Protein AF-A0A662U300-F1 (afdb_monomer_lite)

Foldseek 3Di:
DDPVVVVVLVVVLVVQLVVQLVVCLVVQFVVQVVVVQWAFPPVDPVRDTGRPPSCVSSVVRNVVSD

Secondary structure (DSSP, 8-state):
--HHHHHHHHHHHHHHHHHHHHHHHHHHHHHHHHTT-EEE-TTSTT--EEES-TTHHHHHHHHHH-

Radius of gyration: 16.7 Å; chains: 1; bounding box: 37×16×51 Å

pLDDT: mean 93.26, std 4.71, range [70.44, 97.12]

Sequence (66 aa):
MNIFQIILLTIAIPLLSFILSSVITPHVAVFMEKRGIVGIDVHKPQKPKIPEACGLAIMITIIPCS

Structure (mmCIF, N/CA/C/O backbone):
data_AF-A0A662U300-F1
#
_entry.id   AF-A0A662U300-F1
#
loop_
_atom_site.group_PDB
_atom_site.id
_atom_site.type_symbol
_atom_site.label_atom_id
_atom_site.label_alt_id
_atom_site.label_comp_id
_atom_site.label_asym_id
_atom_site.label_entity_id
_atom_site.label_seq_id
_atom_site.pdbx_PDB_ins_code
_atom_site.Cartn_x
_atom_site.Cartn_y
_atom_site.Cartn_z
_atom_site.occupancy
_atom_site.B_iso_or_equiv
_atom_site.auth_seq_id
_atom_site.auth_comp_id
_atom_site.auth_asym_id
_atom_site.auth_atom_id
_atom_site.pdbx_PDB_model_num
ATOM 1 N N . MET A 1 1 ? 15.381 -7.637 -24.940 1.00 76.31 1 MET A N 1
ATOM 2 C CA . MET A 1 1 ? 15.476 -6.404 -24.133 1.00 76.31 1 MET A CA 1
ATOM 3 C C . MET A 1 1 ? 16.949 -6.107 -23.942 1.00 76.31 1 MET A C 1
ATOM 5 O O . MET A 1 1 ? 17.677 -7.015 -23.563 1.00 76.31 1 MET A O 1
ATOM 9 N N . ASN A 1 2 ? 17.414 -4.916 -24.305 1.00 95.56 2 ASN A N 1
ATOM 10 C CA . ASN A 1 2 ? 18.819 -4.561 -24.093 1.00 95.56 2 ASN A CA 1
ATOM 11 C C . ASN A 1 2 ? 19.068 -4.222 -22.609 1.00 95.56 2 ASN A C 1
ATOM 13 O O . ASN A 1 2 ? 18.126 -4.019 -21.840 1.00 95.56 2 ASN A O 1
ATOM 17 N N . ILE A 1 3 ? 20.339 -4.172 -22.202 1.00 95.75 3 ILE A N 1
ATOM 18 C CA . ILE A 1 3 ? 20.717 -3.927 -20.799 1.00 95.75 3 ILE A CA 1
ATOM 19 C C . ILE A 1 3 ? 20.137 -2.603 -20.273 1.00 95.75 3 ILE A C 1
ATOM 21 O O . ILE A 1 3 ? 19.685 -2.524 -19.136 1.00 95.75 3 ILE A O 1
ATOM 25 N N . PHE A 1 4 ? 20.065 -1.590 -21.138 1.00 95.62 4 PHE A N 1
ATOM 26 C CA . PHE A 1 4 ? 19.516 -0.277 -20.819 1.00 95.62 4 PHE A CA 1
ATOM 27 C C . PHE A 1 4 ? 18.017 -0.337 -20.490 1.00 95.62 4 PHE A C 1
ATOM 29 O O . PHE A 1 4 ? 17.583 0.209 -19.481 1.00 95.62 4 PHE A O 1
ATOM 36 N N . GLN A 1 5 ? 17.230 -1.048 -21.301 1.00 94.19 5 GLN A N 1
ATOM 37 C CA . GLN A 1 5 ? 15.800 -1.253 -21.065 1.00 94.19 5 GLN A CA 1
ATOM 38 C C . GLN A 1 5 ? 15.538 -2.025 -19.770 1.00 94.19 5 GLN A C 1
ATOM 40 O O . GLN A 1 5 ? 14.601 -1.692 -19.051 1.00 94.19 5 GLN A O 1
ATOM 45 N N . ILE A 1 6 ? 16.364 -3.031 -19.461 1.00 94.19 6 ILE A N 1
ATOM 46 C CA . ILE A 1 6 ? 16.246 -3.798 -18.213 1.00 94.19 6 ILE A CA 1
ATOM 47 C C . ILE A 1 6 ? 16.453 -2.870 -17.016 1.00 94.19 6 ILE A C 1
ATOM 49 O O . ILE A 1 6 ? 15.584 -2.805 -16.152 1.00 94.19 6 ILE A O 1
ATOM 53 N N . ILE A 1 7 ? 17.546 -2.101 -17.008 1.00 95.31 7 ILE A N 1
ATOM 54 C CA . ILE A 1 7 ? 17.854 -1.154 -15.927 1.00 95.31 7 ILE A CA 1
ATOM 55 C C . ILE A 1 7 ? 16.712 -0.145 -15.751 1.00 95.31 7 ILE A C 1
ATOM 57 O O . ILE A 1 7 ? 16.231 0.056 -14.635 1.00 95.31 7 ILE A O 1
ATOM 61 N N . LEU A 1 8 ? 16.225 0.436 -16.851 1.00 95.06 8 LEU A N 1
ATOM 62 C CA . LEU A 1 8 ? 15.132 1.405 -16.819 1.00 95.06 8 LEU A CA 1
ATOM 63 C C . LEU A 1 8 ? 13.860 0.818 -16.188 1.00 95.06 8 LEU A C 1
ATOM 65 O O . LEU A 1 8 ? 13.281 1.434 -15.295 1.00 95.06 8 LEU A O 1
ATOM 69 N N . LEU A 1 9 ? 13.444 -0.378 -16.613 1.00 93.62 9 LEU A N 1
ATOM 70 C CA . LEU A 1 9 ? 12.235 -1.029 -16.100 1.00 93.62 9 LEU A CA 1
ATOM 71 C C . LEU A 1 9 ? 12.377 -1.446 -14.633 1.00 93.62 9 LEU A C 1
ATOM 73 O O . LEU A 1 9 ? 11.445 -1.242 -13.857 1.00 93.62 9 LEU A O 1
ATOM 77 N N . THR A 1 10 ? 13.548 -1.951 -14.230 1.00 93.06 10 THR A N 1
ATOM 78 C CA . THR A 1 10 ? 13.801 -2.347 -12.833 1.00 93.06 10 THR A CA 1
ATOM 79 C C . THR A 1 10 ? 13.751 -1.183 -11.852 1.00 93.06 10 THR A C 1
ATOM 81 O O . THR A 1 10 ? 13.510 -1.407 -10.674 1.00 93.06 10 THR A O 1
ATOM 84 N N . ILE A 1 11 ? 13.948 0.054 -12.316 1.00 94.88 11 ILE A N 1
ATOM 85 C CA . ILE A 1 11 ? 13.831 1.256 -11.483 1.00 94.88 11 ILE A CA 1
ATOM 86 C C . ILE A 1 11 ? 12.419 1.838 -11.579 1.00 94.88 11 ILE A C 1
ATOM 88 O O . ILE A 1 11 ? 11.837 2.209 -10.562 1.00 94.88 11 ILE A O 1
ATOM 92 N N . ALA A 1 12 ? 11.853 1.904 -12.787 1.00 94.38 12 ALA A N 1
ATOM 93 C CA . ALA A 1 12 ? 10.556 2.527 -13.026 1.00 94.38 12 ALA A CA 1
ATOM 94 C C . ALA A 1 12 ? 9.400 1.780 -12.344 1.00 94.38 12 ALA A C 1
ATOM 96 O O . ALA A 1 12 ? 8.529 2.421 -11.756 1.00 94.38 12 ALA A O 1
ATOM 97 N N . ILE A 1 13 ? 9.403 0.442 -12.386 1.00 93.50 13 ILE A N 1
ATOM 98 C CA . ILE A 1 13 ? 8.326 -0.381 -11.819 1.00 93.50 13 ILE A CA 1
ATOM 99 C C . ILE A 1 13 ? 8.221 -0.208 -10.291 1.00 93.50 13 ILE A C 1
ATOM 101 O O . ILE A 1 13 ? 7.144 0.162 -9.824 1.00 93.50 13 ILE A O 1
ATOM 105 N N . PRO A 1 14 ? 9.294 -0.373 -9.487 1.00 93.12 14 PRO A N 1
ATOM 106 C CA . PRO A 1 14 ? 9.214 -0.161 -8.041 1.00 93.12 14 PRO A CA 1
ATOM 107 C C . PRO A 1 14 ? 8.841 1.270 -7.658 1.00 93.12 14 PRO A C 1
ATOM 109 O O . PRO A 1 14 ? 8.094 1.465 -6.700 1.00 93.12 14 PRO A O 1
ATOM 112 N N . LEU A 1 15 ? 9.336 2.270 -8.401 1.00 94.75 15 LEU A N 1
ATOM 113 C CA . LEU A 1 15 ? 8.987 3.671 -8.154 1.00 94.75 15 LEU A CA 1
ATOM 114 C C . LEU A 1 15 ? 7.486 3.899 -8.337 1.00 94.75 15 LEU A C 1
ATOM 116 O O . LEU A 1 15 ? 6.844 4.523 -7.493 1.00 94.75 15 LEU A O 1
ATOM 120 N N . LEU A 1 16 ? 6.925 3.365 -9.422 1.00 94.06 16 LEU A N 1
ATOM 121 C CA . LEU A 1 16 ? 5.500 3.467 -9.700 1.00 94.06 16 LEU A CA 1
ATOM 122 C C . LEU A 1 16 ? 4.674 2.746 -8.627 1.00 94.06 16 LEU A C 1
ATOM 124 O O . LEU A 1 16 ? 3.729 3.330 -8.098 1.00 94.06 16 LEU A O 1
ATOM 128 N N . SER A 1 17 ? 5.069 1.531 -8.239 1.00 92.75 17 SER A N 1
ATOM 129 C CA . SER A 1 17 ? 4.420 0.774 -7.162 1.00 92.75 17 SER A CA 1
ATOM 130 C C . SER A 1 17 ? 4.451 1.519 -5.826 1.00 92.75 17 SER A C 1
ATOM 132 O O . SER A 1 17 ? 3.454 1.537 -5.106 1.00 92.75 17 SER A O 1
ATOM 134 N N . PHE A 1 18 ? 5.565 2.177 -5.495 1.00 93.81 18 PHE A N 1
ATOM 135 C CA . PHE A 1 18 ? 5.691 2.980 -4.278 1.00 93.81 18 PHE A CA 1
ATOM 136 C C . PHE A 1 18 ? 4.740 4.183 -4.281 1.00 93.81 18 PHE A C 1
ATOM 138 O O . PHE A 1 18 ? 4.054 4.430 -3.284 1.00 93.81 18 PHE A O 1
ATOM 145 N N . ILE A 1 19 ? 4.660 4.903 -5.404 1.00 95.12 19 ILE A N 1
ATOM 146 C CA . ILE A 1 19 ? 3.749 6.045 -5.561 1.00 95.12 19 ILE A CA 1
ATOM 147 C C . ILE A 1 19 ? 2.295 5.575 -5.431 1.00 95.12 19 ILE A C 1
ATOM 149 O O . ILE A 1 19 ? 1.535 6.141 -4.645 1.00 95.12 19 ILE A O 1
ATOM 153 N N . LEU A 1 20 ? 1.917 4.508 -6.139 1.00 94.56 20 LEU A N 1
ATOM 154 C CA . LEU A 1 20 ? 0.563 3.954 -6.090 1.00 94.56 20 LEU A CA 1
ATOM 155 C C . LEU A 1 20 ? 0.194 3.466 -4.686 1.00 94.56 20 LEU A C 1
ATOM 157 O O . LEU A 1 20 ? -0.878 3.803 -4.187 1.00 94.56 20 LEU A O 1
ATOM 161 N N . SER A 1 21 ? 1.086 2.726 -4.022 1.00 94.88 21 SER A N 1
ATOM 162 C CA . SER A 1 21 ? 0.874 2.245 -2.652 1.00 94.88 21 SER A CA 1
ATOM 163 C C . SER A 1 21 ? 0.691 3.403 -1.673 1.00 94.88 21 SER A C 1
ATOM 165 O O . SER A 1 21 ? -0.240 3.394 -0.865 1.00 94.88 21 SER A O 1
ATOM 167 N N . SER A 1 22 ? 1.502 4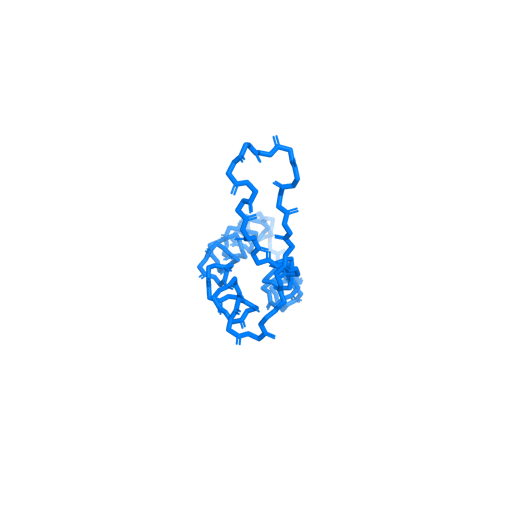.457 -1.798 1.00 94.94 22 SER A N 1
ATOM 168 C CA . SER A 1 22 ? 1.404 5.653 -0.952 1.00 94.94 22 SER A CA 1
ATOM 169 C C . SER A 1 22 ? 0.069 6.382 -1.123 1.00 94.94 22 SER A C 1
ATOM 171 O O . SER A 1 22 ? -0.504 6.845 -0.140 1.00 94.94 22 SER A O 1
ATOM 173 N N . VAL A 1 23 ? -0.460 6.445 -2.351 1.00 95.56 23 VAL A N 1
ATOM 174 C CA . VAL A 1 23 ? -1.768 7.058 -2.639 1.00 95.56 23 VAL A CA 1
ATOM 175 C C . VAL A 1 23 ? -2.921 6.172 -2.162 1.00 95.56 23 VAL A C 1
ATOM 177 O O . VAL A 1 23 ? -3.889 6.675 -1.602 1.00 95.56 23 VAL A O 1
ATOM 180 N N . ILE A 1 24 ? -2.833 4.852 -2.338 1.00 95.50 24 ILE A N 1
ATOM 181 C CA . ILE A 1 24 ? -3.919 3.915 -2.004 1.00 95.50 24 ILE A CA 1
ATOM 182 C C . ILE A 1 24 ? -4.020 3.651 -0.495 1.00 95.50 24 ILE A C 1
ATOM 184 O O . ILE A 1 24 ? -5.124 3.471 0.019 1.00 95.50 24 ILE A O 1
ATOM 188 N N . THR A 1 25 ? -2.905 3.681 0.238 1.00 95.88 25 THR A N 1
ATOM 189 C CA . THR A 1 25 ? -2.867 3.439 1.691 1.00 95.88 25 THR A CA 1
ATOM 190 C C . THR A 1 25 ? -3.873 4.280 2.496 1.00 95.88 25 THR A C 1
ATOM 192 O O . THR A 1 25 ? -4.652 3.678 3.240 1.00 95.88 25 THR A O 1
ATOM 195 N N . PRO A 1 26 ? -3.958 5.622 2.361 1.00 95.19 26 PRO A N 1
ATOM 196 C CA . PRO A 1 26 ? -4.955 6.409 3.092 1.00 95.19 26 PRO A CA 1
ATOM 197 C C . PRO A 1 26 ? -6.397 6.063 2.694 1.00 95.19 26 PRO A C 1
ATOM 199 O O . PRO A 1 26 ? -7.285 6.073 3.546 1.00 95.19 26 PRO A O 1
ATOM 202 N N . HIS A 1 27 ? -6.650 5.697 1.433 1.00 95.69 27 HIS A N 1
ATOM 203 C CA . HIS A 1 27 ? -7.982 5.264 1.001 1.00 95.69 27 HIS A CA 1
ATOM 204 C C . HIS A 1 27 ? -8.392 3.934 1.641 1.00 95.69 27 HIS A C 1
ATOM 206 O O . HIS A 1 27 ? -9.530 3.799 2.097 1.00 95.69 27 HIS A O 1
ATOM 212 N N . VAL A 1 28 ? -7.466 2.973 1.724 1.00 95.81 28 VAL A N 1
ATOM 213 C CA . VAL A 1 28 ? -7.688 1.704 2.433 1.00 95.81 28 VAL A CA 1
ATOM 214 C C . VAL A 1 28 ? -7.903 1.961 3.922 1.00 95.81 28 VAL A C 1
ATOM 216 O O . VAL A 1 28 ? -8.852 1.425 4.484 1.00 95.81 28 VAL A O 1
ATOM 219 N N . ALA A 1 29 ? -7.099 2.826 4.544 1.00 96.12 29 ALA A N 1
ATOM 220 C CA . ALA A 1 29 ? -7.241 3.178 5.955 1.00 96.12 29 ALA A CA 1
ATOM 221 C C . ALA A 1 29 ? -8.643 3.735 6.269 1.00 96.12 29 ALA A C 1
ATOM 223 O O . ALA A 1 29 ? -9.321 3.230 7.161 1.00 96.12 29 ALA A O 1
ATOM 224 N N . VAL A 1 30 ? -9.132 4.694 5.472 1.00 95.81 30 VAL A N 1
ATOM 225 C CA . VAL A 1 30 ? -10.490 5.252 5.619 1.00 95.81 30 VAL A CA 1
ATOM 226 C C . VAL A 1 30 ? -11.569 4.189 5.388 1.00 95.81 30 VAL A C 1
ATOM 228 O O . VA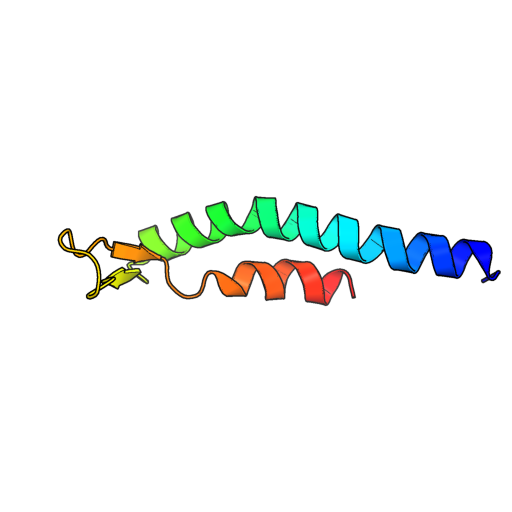L A 1 30 ? -12.596 4.183 6.065 1.00 95.81 30 VAL A O 1
ATOM 231 N N . PHE A 1 31 ? -11.377 3.282 4.427 1.00 95.94 31 PHE A N 1
ATOM 232 C CA . PHE A 1 31 ? -12.325 2.193 4.185 1.00 95.94 31 PHE A CA 1
ATOM 233 C C . PHE A 1 31 ? -12.403 1.221 5.371 1.00 95.94 31 PHE A C 1
ATOM 235 O O . PHE A 1 31 ? -13.505 0.854 5.782 1.00 95.94 31 PHE A O 1
ATOM 242 N N . MET A 1 32 ? -11.258 0.836 5.937 1.00 96.06 32 MET A N 1
ATOM 243 C CA . MET A 1 32 ? -11.186 -0.065 7.091 1.00 96.06 32 MET A CA 1
ATOM 244 C C . MET A 1 32 ? -11.789 0.584 8.335 1.00 96.06 32 MET A C 1
ATOM 246 O O . MET A 1 32 ? -12.604 -0.038 9.018 1.00 96.06 32 MET A O 1
ATOM 250 N N . GLU A 1 33 ? -11.512 1.871 8.554 1.00 95.56 33 GLU A N 1
ATOM 251 C CA . GLU A 1 33 ? -12.132 2.653 9.622 1.00 95.56 33 GLU A CA 1
ATOM 252 C C . GLU A 1 33 ? -13.662 2.667 9.512 1.00 95.56 33 GLU A C 1
ATOM 254 O O . GLU A 1 33 ? -14.362 2.347 10.473 1.00 95.56 33 GLU A O 1
ATOM 259 N N . LYS A 1 34 ? -14.198 2.940 8.313 1.00 95.44 34 LYS A N 1
ATOM 260 C CA . LYS A 1 34 ? -15.647 2.921 8.040 1.00 95.44 34 LYS A CA 1
ATOM 261 C C . LYS A 1 34 ? -16.288 1.551 8.262 1.00 95.44 34 LYS A C 1
ATOM 263 O O . LYS A 1 34 ? -17.481 1.476 8.542 1.00 95.44 34 LYS A O 1
ATOM 268 N N . ARG A 1 35 ? -15.520 0.469 8.116 1.00 95.50 35 ARG A N 1
ATOM 269 C CA . ARG A 1 35 ? -15.959 -0.910 8.376 1.00 95.50 35 ARG A CA 1
ATOM 270 C C . ARG A 1 35 ? -15.809 -1.315 9.847 1.00 95.50 35 ARG A C 1
ATOM 272 O O . ARG A 1 35 ? -16.189 -2.429 10.190 1.00 95.50 35 ARG A O 1
ATOM 279 N N . GLY A 1 36 ? -15.273 -0.441 10.700 1.00 94.88 36 GLY A N 1
ATOM 280 C CA . GLY A 1 36 ? -14.979 -0.744 12.101 1.00 94.88 36 GLY A CA 1
ATOM 281 C C . GLY A 1 36 ? -13.767 -1.660 12.292 1.00 94.88 36 GLY A C 1
ATOM 282 O O . GLY A 1 36 ? -13.567 -2.171 13.390 1.00 94.88 36 GLY A O 1
ATOM 283 N N . ILE A 1 37 ? -12.962 -1.863 11.244 1.00 96.44 37 ILE A N 1
ATOM 284 C CA . ILE A 1 37 ? -11.728 -2.654 11.276 1.00 96.44 37 ILE A CA 1
ATOM 285 C C . ILE A 1 37 ? -10.618 -1.736 11.793 1.00 96.44 37 ILE A C 1
ATOM 287 O O . ILE A 1 37 ? -9.863 -1.122 11.035 1.00 96.44 37 ILE A O 1
ATOM 291 N N . VAL A 1 38 ? -10.602 -1.562 13.112 1.00 96.62 38 VAL A N 1
ATOM 292 C CA . VAL A 1 38 ? -9.705 -0.650 13.823 1.00 96.62 38 VAL A CA 1
ATOM 293 C C . VAL A 1 38 ? -9.161 -1.317 15.083 1.00 96.62 38 VAL A C 1
ATOM 295 O O . VAL A 1 38 ? -9.902 -1.960 15.824 1.00 96.62 38 VAL A O 1
ATOM 298 N N . GLY A 1 39 ? -7.878 -1.108 15.344 1.00 96.38 39 GLY A N 1
ATOM 299 C CA . GLY A 1 39 ? -7.169 -1.553 16.536 1.00 96.38 39 GLY A CA 1
ATOM 300 C C . GLY A 1 39 ? -6.901 -0.379 17.465 1.00 96.38 39 GLY A C 1
ATOM 301 O O . GLY A 1 39 ? -6.726 0.754 17.020 1.00 96.38 39 GLY A O 1
ATOM 302 N N . ILE A 1 40 ? -6.878 -0.621 18.772 1.00 95.88 40 ILE A N 1
ATOM 303 C CA . ILE A 1 40 ? -6.503 0.407 19.748 1.00 95.88 40 ILE A CA 1
ATOM 304 C C . ILE A 1 40 ? -4.991 0.350 19.948 1.00 95.88 40 ILE A C 1
ATOM 306 O O . ILE A 1 40 ? -4.465 -0.683 20.364 1.00 95.88 40 ILE A O 1
ATOM 310 N N . ASP A 1 41 ? -4.294 1.465 19.729 1.00 96.12 41 ASP A N 1
ATOM 311 C CA . ASP A 1 41 ? -2.884 1.569 20.112 1.00 96.12 41 ASP A CA 1
ATOM 312 C C . ASP A 1 41 ? -2.770 1.731 21.636 1.00 96.12 41 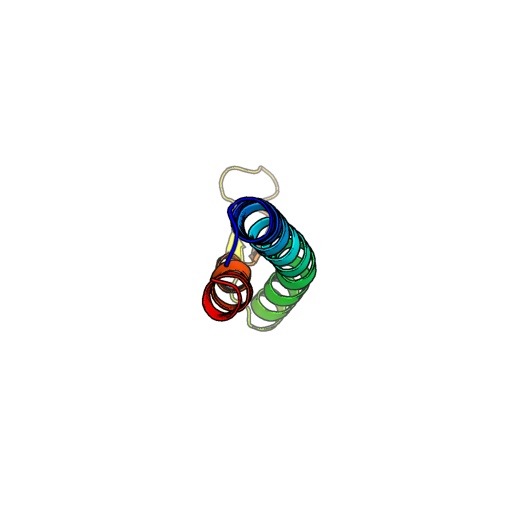ASP A C 1
ATOM 314 O O . ASP A 1 41 ? -2.814 2.834 22.189 1.00 96.12 41 ASP A O 1
ATOM 318 N N . VAL A 1 42 ? -2.647 0.594 22.325 1.00 96.44 42 VAL A N 1
ATOM 319 C CA . VAL A 1 42 ? -2.585 0.505 23.792 1.00 96.44 42 VAL A CA 1
ATOM 320 C C . VAL A 1 42 ? -1.363 1.196 24.396 1.00 96.44 42 VAL A C 1
ATOM 322 O O . VAL A 1 42 ? -1.386 1.531 25.579 1.00 96.44 42 VAL A O 1
ATOM 325 N N . HIS A 1 43 ? -0.310 1.425 23.606 1.00 97.12 43 HIS A N 1
ATOM 326 C CA . HIS A 1 43 ? 0.938 2.020 24.081 1.00 97.12 43 HIS A CA 1
ATOM 327 C C . HIS A 1 43 ? 0.889 3.551 24.116 1.00 97.12 43 HIS A C 1
ATOM 329 O O . HIS A 1 43 ? 1.803 4.186 24.648 1.00 97.12 43 HIS A O 1
ATOM 335 N N . LYS A 1 44 ? -0.160 4.175 23.566 1.00 95.50 44 LYS A N 1
ATOM 336 C CA . LYS A 1 44 ? -0.345 5.630 23.604 1.00 95.50 44 LYS A CA 1
ATOM 337 C C . LYS A 1 44 ? -1.317 6.017 24.724 1.00 95.50 44 LYS A C 1
ATOM 339 O O . LYS A 1 44 ? -2.370 5.392 24.845 1.00 95.50 44 LYS A O 1
ATOM 344 N N . PRO A 1 45 ? -1.053 7.098 25.488 1.00 94.50 45 PRO A N 1
ATOM 345 C CA . PRO A 1 45 ? -1.940 7.544 26.571 1.00 94.50 45 PRO A CA 1
ATOM 346 C C . PRO A 1 45 ? -3.387 7.783 26.123 1.00 94.50 45 PRO A C 1
ATOM 348 O O . PRO A 1 45 ? -4.327 7.506 26.859 1.00 94.50 45 PRO A O 1
ATOM 351 N N . GLN A 1 46 ? -3.556 8.270 24.892 1.00 95.44 46 GLN A N 1
ATOM 352 C CA . GLN A 1 46 ? -4.857 8.582 24.301 1.00 95.44 46 GLN A CA 1
ATOM 353 C C . GLN A 1 46 ? -5.586 7.354 23.741 1.00 95.44 46 GLN A C 1
ATOM 355 O O . GLN A 1 46 ? -6.743 7.480 23.355 1.00 95.44 46 GLN A O 1
ATOM 360 N N . LYS A 1 47 ? -4.923 6.187 23.683 1.00 94.81 47 LYS A N 1
ATOM 361 C CA . LYS A 1 47 ? -5.461 4.934 23.133 1.00 94.81 47 LYS A CA 1
ATOM 362 C C . LYS A 1 47 ? -6.206 5.151 21.801 1.00 94.81 47 LYS A C 1
ATOM 364 O O . LYS A 1 47 ? -7.385 4.795 21.700 1.00 94.81 47 LYS A O 1
ATOM 369 N N . PRO A 1 48 ? -5.568 5.793 20.800 1.00 95.44 48 PRO A N 1
ATOM 370 C CA . PRO A 1 48 ? -6.235 6.117 19.551 1.00 95.44 48 PRO A CA 1
ATOM 371 C C . PRO A 1 48 ? -6.637 4.835 18.818 1.00 95.44 48 PRO A C 1
ATOM 373 O O . PRO A 1 48 ? -5.951 3.812 18.898 1.00 95.44 48 PRO A O 1
ATOM 376 N N . LYS A 1 49 ? -7.749 4.910 18.086 1.00 94.94 49 LYS A N 1
ATOM 377 C CA . LYS A 1 49 ? -8.164 3.864 17.152 1.00 94.94 49 LYS A CA 1
ATOM 378 C C . LYS A 1 49 ? -7.404 4.056 15.845 1.00 94.94 49 LYS A C 1
ATOM 380 O O . LYS A 1 49 ? -7.457 5.136 15.265 1.00 94.94 49 LYS A O 1
ATOM 385 N N . ILE A 1 50 ? -6.707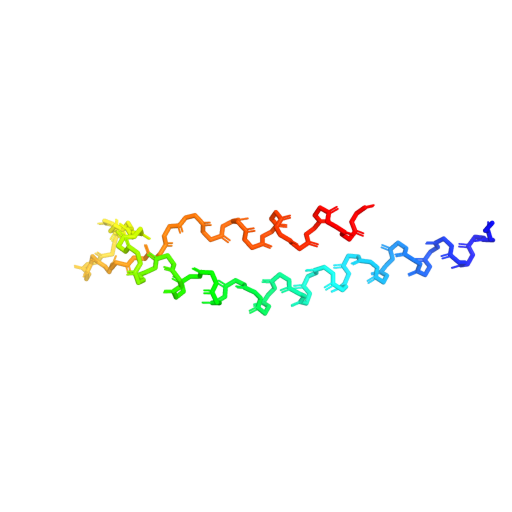 3.023 15.399 1.00 95.25 50 ILE A N 1
ATOM 386 C CA . ILE A 1 50 ? -5.911 3.012 14.176 1.00 95.25 50 ILE A CA 1
ATOM 387 C C . ILE A 1 50 ? -6.528 1.988 13.217 1.00 95.25 50 ILE A C 1
ATOM 389 O O . ILE A 1 50 ? -6.809 0.869 13.647 1.00 95.25 50 ILE A O 1
ATOM 393 N N . PRO A 1 51 ? -6.749 2.325 11.937 1.00 95.81 51 PRO A N 1
ATOM 394 C CA . PRO A 1 51 ? -7.229 1.363 10.949 1.00 95.81 51 PRO A CA 1
ATOM 395 C C . PRO A 1 51 ? -6.285 0.164 10.815 1.00 95.81 51 PRO A C 1
ATOM 397 O O . PRO A 1 51 ? -5.071 0.334 10.682 1.00 95.81 51 PRO A O 1
ATOM 400 N N . GLU A 1 52 ? -6.840 -1.048 10.841 1.00 94.44 52 GLU A N 1
ATOM 401 C CA . GLU A 1 52 ? -6.072 -2.283 10.652 1.00 94.44 52 GLU A CA 1
ATOM 402 C C . GLU A 1 52 ? -6.051 -2.720 9.181 1.00 94.44 52 GLU A C 1
ATOM 404 O O . GLU A 1 52 ? -6.723 -2.149 8.325 1.00 94.44 52 GLU A O 1
ATOM 409 N N . ALA A 1 53 ? -5.241 -3.737 8.869 1.00 92.06 53 ALA A N 1
ATOM 410 C CA . ALA A 1 53 ? -5.133 -4.336 7.535 1.00 92.06 53 ALA A CA 1
ATOM 411 C C . ALA A 1 53 ? -4.750 -3.366 6.390 1.00 92.06 53 ALA A C 1
ATOM 413 O O . ALA A 1 53 ? -4.904 -3.701 5.216 1.00 92.06 53 ALA A O 1
ATOM 414 N N . CYS A 1 54 ? -4.160 -2.203 6.693 1.00 92.06 54 CYS A N 1
ATOM 415 C CA . CYS A 1 54 ? -3.675 -1.244 5.688 1.00 92.06 54 CYS A CA 1
ATOM 416 C C . CYS A 1 54 ? -2.625 -1.833 4.725 1.00 92.06 54 CYS A C 1
ATOM 418 O O . CYS A 1 54 ? -2.479 -1.344 3.607 1.00 92.06 54 CYS A O 1
ATOM 420 N N . GLY A 1 55 ? -1.953 -2.930 5.101 1.00 90.88 55 GLY A N 1
ATOM 421 C CA . GLY A 1 55 ? -1.073 -3.700 4.211 1.00 90.88 55 GLY A CA 1
ATOM 422 C C . GLY A 1 55 ? -1.772 -4.261 2.963 1.00 90.88 55 GLY A C 1
ATOM 423 O O . GLY A 1 55 ? -1.104 -4.586 1.986 1.00 90.88 55 GLY A O 1
ATOM 424 N N . LEU A 1 56 ? -3.110 -4.301 2.934 1.00 92.06 56 LEU A N 1
ATOM 425 C CA . LEU A 1 56 ? -3.880 -4.595 1.725 1.00 92.06 56 LEU A CA 1
ATOM 426 C C . LEU A 1 56 ? -3.533 -3.633 0.573 1.00 92.06 56 LEU A C 1
ATOM 428 O O . LEU A 1 56 ? -3.515 -4.054 -0.581 1.00 92.06 56 LEU A O 1
ATOM 432 N N . ALA A 1 57 ? -3.194 -2.372 0.870 1.0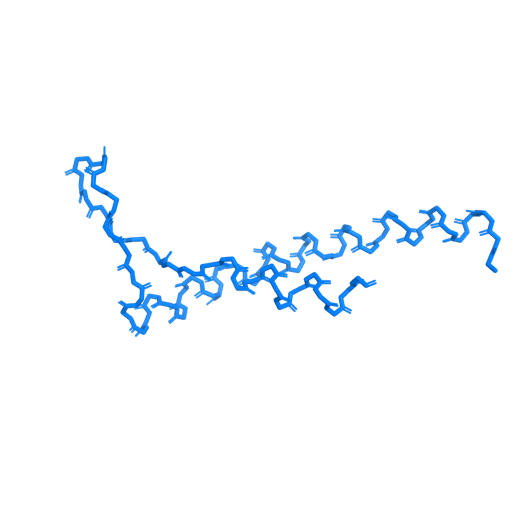0 91.19 57 ALA A N 1
ATOM 433 C CA . ALA A 1 57 ? -2.754 -1.408 -0.139 1.00 91.19 57 ALA A CA 1
ATOM 434 C C . ALA A 1 57 ? -1.517 -1.900 -0.906 1.00 91.19 57 ALA A C 1
ATOM 436 O O . ALA A 1 57 ? -1.440 -1.737 -2.120 1.00 91.19 57 ALA A O 1
ATOM 437 N N . ILE A 1 58 ? -0.591 -2.572 -0.219 1.00 90.75 58 ILE A N 1
ATOM 438 C CA . ILE A 1 58 ? 0.607 -3.168 -0.817 1.00 90.75 58 ILE A CA 1
ATOM 439 C C . ILE A 1 58 ? 0.220 -4.336 -1.731 1.00 90.75 58 ILE A C 1
ATOM 441 O O . ILE A 1 58 ? 0.695 -4.404 -2.858 1.00 90.75 58 ILE A O 1
ATOM 445 N N . MET A 1 59 ? -0.682 -5.219 -1.293 1.00 90.56 59 MET A N 1
ATOM 446 C CA . MET A 1 59 ? -1.159 -6.341 -2.118 1.00 90.56 59 MET A CA 1
ATOM 447 C C . MET A 1 59 ? -1.845 -5.852 -3.401 1.00 90.56 59 MET A C 1
ATOM 449 O O . MET A 1 59 ? -1.573 -6.364 -4.482 1.00 90.56 59 MET A O 1
ATOM 453 N N . ILE A 1 60 ? -2.701 -4.831 -3.292 1.00 89.31 60 ILE A N 1
ATOM 454 C CA . ILE A 1 60 ? -3.435 -4.251 -4.428 1.00 89.31 60 ILE A CA 1
ATOM 455 C C . ILE A 1 60 ? -2.493 -3.569 -5.427 1.00 89.31 60 ILE A C 1
ATOM 457 O O . ILE A 1 60 ? -2.825 -3.486 -6.604 1.00 89.31 60 ILE A O 1
ATOM 461 N N . THR A 1 61 ? -1.339 -3.067 -4.982 1.00 88.44 61 THR A N 1
ATOM 462 C CA . THR A 1 61 ? -0.455 -2.240 -5.819 1.00 88.44 61 THR A CA 1
ATOM 463 C C . THR A 1 61 ? 0.769 -2.976 -6.329 1.00 88.44 61 THR A C 1
ATOM 465 O O . THR A 1 61 ? 1.104 -2.836 -7.497 1.00 88.44 61 THR A O 1
ATOM 468 N N . ILE A 1 62 ? 1.428 -3.782 -5.498 1.00 88.56 62 ILE A N 1
ATOM 469 C CA . ILE A 1 62 ? 2.662 -4.469 -5.880 1.00 88.56 62 ILE A CA 1
ATOM 470 C C . ILE A 1 62 ? 2.373 -5.680 -6.763 1.00 88.56 62 ILE A C 1
ATOM 472 O O . ILE A 1 62 ? 3.017 -5.801 -7.792 1.00 88.56 62 ILE A O 1
ATOM 476 N N . ILE A 1 63 ? 1.395 -6.529 -6.421 1.00 86.75 63 ILE A N 1
ATOM 477 C CA . ILE A 1 63 ? 1.089 -7.756 -7.184 1.00 86.75 63 ILE A CA 1
ATOM 478 C C . ILE A 1 63 ? 0.803 -7.489 -8.674 1.00 86.75 63 ILE A C 1
ATOM 480 O O . ILE A 1 63 ? 1.329 -8.223 -9.503 1.00 86.75 63 ILE A O 1
ATOM 484 N N . PRO A 1 64 ? -0.007 -6.484 -9.064 1.00 83.88 64 PRO A N 1
ATOM 485 C CA . PRO A 1 64 ? -0.232 -6.210 -10.484 1.00 83.88 64 PRO A CA 1
ATOM 486 C C . PRO A 1 64 ? 0.933 -5.482 -11.166 1.00 83.88 64 PRO A C 1
ATOM 488 O O . PRO A 1 64 ? 0.967 -5.429 -12.393 1.00 83.88 64 PRO A O 1
ATOM 491 N N . CYS A 1 65 ? 1.848 -4.878 -10.402 1.00 78.75 65 CYS A N 1
ATOM 492 C CA . CYS A 1 65 ? 2.996 -4.153 -10.946 1.00 78.75 65 CYS A CA 1
ATOM 493 C C . CYS A 1 65 ? 4.279 -4.997 -11.008 1.00 78.75 65 CYS A C 1
ATOM 495 O O . CYS A 1 65 ? 5.189 -4.612 -11.738 1.00 78.75 65 CYS A O 1
ATOM 497 N N . SE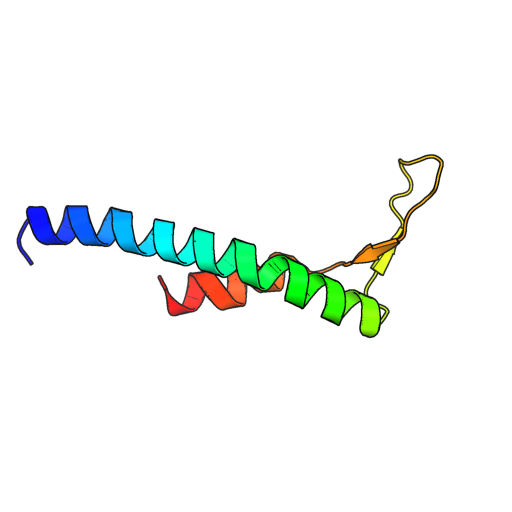R A 1 66 ? 4.368 -6.097 -10.254 1.00 70.44 66 SER A N 1
ATOM 498 C CA . SER A 1 66 ? 5.479 -7.063 -10.253 1.00 70.44 66 SER A CA 1
ATOM 499 C C . SER A 1 66 ? 5.351 -8.096 -11.363 1.00 70.44 66 SER A C 1
ATOM 501 O O . SER A 1 66 ? 6.375 -8.352 -12.032 1.00 70.44 66 SER A O 1
#